Protein AF-A0A179S812-F1 (afdb_monomer_lite)

Organism: NCBI:txid427683

Foldseek 3Di:
DDDDDPPPPPPPDPPPPCDPVLVVLLVVLVVLLVVLLVVLVVCVVVLQFAVVLSVVLNVQLVVLSVCCVVVVDPSVVSSVSSVVSSVVRNPHGYDDPPPPVPPDPPDDPVRVPPDDPDPPDPPPVVPPPVVVVVVVVVVVVVVVPDDDDDDDDDDDDDDDD

Radius of gyration: 40.33 Å; chains: 1; bounding box: 72×57×117 Å

Sequence (161 aa):
MTEPANTNRSSEKRKPDVSADDVQALRAVYAAQTAAARRINDAVKAGSICPIMGPAHRSRASQALELAIRGVIPPAQATLEIAKAEFEAMGRTPLPLVDWGGIQAVVSWDDAVREPPRPPEPPQWLHYKDRDHDFQRAEHERLMDEPNYVEFDEPEGADAA

pLDDT: mean 70.9, std 20.17, range [36.38, 97.44]

Structure (mmCIF, N/CA/C/O backbone):
data_AF-A0A179S812-F1
#
_entry.id   AF-A0A179S812-F1
#
loop_
_atom_site.group_PDB
_atom_site.id
_atom_site.type_symbol
_atom_site.label_atom_id
_atom_site.label_alt_id
_atom_site.label_comp_id
_atom_site.label_asym_id
_atom_site.label_entity_id
_atom_site.label_seq_id
_atom_site.pdbx_PDB_ins_code
_atom_site.Cartn_x
_atom_site.Cartn_y
_atom_site.Cartn_z
_atom_site.occupancy
_atom_site.B_iso_or_equiv
_atom_site.auth_seq_id
_atom_site.auth_comp_id
_atom_site.auth_asym_id
_atom_site.auth_atom_id
_atom_site.pdbx_PDB_model_num
ATOM 1 N N . MET A 1 1 ? -24.997 46.557 38.071 1.00 36.38 1 MET A N 1
ATOM 2 C CA . MET A 1 1 ? -23.912 45.624 38.434 1.00 36.38 1 MET A CA 1
ATOM 3 C C . MET A 1 1 ? -24.302 44.273 37.875 1.00 36.38 1 MET A C 1
ATOM 5 O O . MET A 1 1 ? -25.241 43.678 38.378 1.00 36.38 1 MET A O 1
ATOM 9 N N . THR A 1 2 ? -23.693 43.878 36.764 1.00 46.09 2 THR A N 1
ATOM 10 C CA . THR A 1 2 ? -24.009 42.639 36.044 1.00 46.09 2 THR A CA 1
ATOM 11 C C . THR A 1 2 ? -22.887 41.656 36.349 1.00 46.09 2 THR A C 1
ATOM 13 O O . THR A 1 2 ? -21.727 41.960 36.075 1.00 46.09 2 THR A O 1
ATOM 16 N N . GLU A 1 3 ? -23.216 40.534 36.988 1.00 47.69 3 GLU A N 1
ATOM 17 C CA . GLU A 1 3 ? -22.265 39.454 37.266 1.00 47.69 3 GLU A CA 1
ATOM 18 C C . GLU A 1 3 ? -21.637 38.947 35.956 1.00 47.69 3 GLU A C 1
ATOM 20 O O . GLU A 1 3 ? -22.347 38.805 34.954 1.00 47.69 3 GLU A O 1
ATOM 25 N N . PRO A 1 4 ? -20.322 38.674 35.914 1.00 52.81 4 PRO A N 1
ATOM 26 C CA . PRO A 1 4 ? -19.717 38.086 34.734 1.00 52.81 4 PRO A CA 1
ATOM 27 C C . PRO A 1 4 ? -20.177 36.633 34.594 1.00 52.81 4 PRO A C 1
ATOM 29 O O . PRO A 1 4 ? -20.108 35.841 35.535 1.00 52.81 4 PRO A O 1
ATOM 32 N N . ALA A 1 5 ? -20.629 36.287 33.389 1.00 53.44 5 ALA A N 1
ATOM 33 C CA . ALA A 1 5 ? -20.942 34.924 33.001 1.00 53.44 5 ALA A CA 1
ATOM 34 C C . ALA A 1 5 ? -19.734 34.021 33.283 1.00 53.44 5 ALA A C 1
ATOM 36 O O . ALA A 1 5 ? -18.653 34.189 32.720 1.00 53.44 5 ALA A O 1
ATOM 37 N N . ASN A 1 6 ? -19.948 33.074 34.188 1.00 46.59 6 ASN A N 1
ATOM 38 C CA . ASN A 1 6 ? -19.020 32.036 34.587 1.00 46.59 6 ASN A CA 1
ATOM 39 C C . ASN A 1 6 ? -18.575 31.221 33.356 1.00 46.59 6 ASN A C 1
ATOM 41 O O . ASN A 1 6 ? -19.273 30.314 32.907 1.00 46.59 6 ASN A O 1
ATOM 45 N N . THR A 1 7 ? -17.403 31.538 32.803 1.00 52.31 7 THR A N 1
ATOM 46 C CA . THR A 1 7 ? -16.749 30.784 31.725 1.00 52.31 7 THR A CA 1
ATOM 47 C C . THR A 1 7 ? -15.987 29.574 32.264 1.00 52.31 7 THR A C 1
ATOM 49 O O . THR A 1 7 ? -14.893 29.269 31.794 1.00 52.31 7 THR A O 1
ATOM 52 N N . ASN A 1 8 ? -16.554 28.834 33.218 1.00 47.03 8 ASN A N 1
ATOM 53 C CA . ASN A 1 8 ? -16.104 27.475 33.504 1.00 47.03 8 ASN A CA 1
ATOM 54 C C . ASN A 1 8 ? -16.665 26.532 32.435 1.00 47.03 8 ASN A C 1
ATOM 56 O O . ASN A 1 8 ? -17.500 25.665 32.689 1.00 47.03 8 ASN A O 1
ATOM 60 N N . ARG A 1 9 ? -16.177 26.697 31.198 1.00 48.50 9 ARG A N 1
ATOM 61 C CA . ARG A 1 9 ? -16.171 25.602 30.231 1.00 48.50 9 ARG A CA 1
ATOM 62 C C . ARG A 1 9 ? -15.181 24.589 30.789 1.00 48.50 9 ARG A C 1
ATOM 64 O O . ARG A 1 9 ? -13.977 24.727 30.596 1.00 48.50 9 ARG A O 1
ATOM 71 N N . SER A 1 10 ? -15.725 23.647 31.558 1.00 46.62 10 SER A N 1
ATOM 72 C CA . SER A 1 10 ? -15.068 22.432 32.022 1.00 46.62 10 SER A CA 1
ATOM 73 C C . SER A 1 10 ? -14.142 21.911 30.919 1.00 46.62 10 SER A C 1
ATOM 75 O O . SER A 1 10 ? -14.568 21.395 29.886 1.00 46.62 10 SER A O 1
ATOM 77 N N . SER A 1 11 ? -12.850 22.123 31.138 1.00 48.88 11 SER A N 1
ATOM 78 C CA . SER A 1 11 ? -11.732 21.525 30.423 1.00 48.88 11 SER A CA 1
ATOM 79 C C . SER A 1 11 ? -11.430 20.138 31.003 1.00 48.88 11 SER A C 1
ATOM 81 O O . SER A 1 11 ? -10.279 19.696 31.046 1.00 48.88 11 SER A O 1
ATOM 83 N N . GLU A 1 12 ? -12.464 19.423 31.460 1.00 47.03 12 GLU A N 1
ATOM 84 C CA . GLU A 1 12 ? -12.361 18.017 31.816 1.00 47.03 12 GLU A CA 1
ATOM 85 C C . GLU A 1 12 ? -12.108 17.219 30.544 1.00 47.03 12 GLU A C 1
ATOM 87 O O . GLU A 1 12 ? -13.019 16.838 29.815 1.00 47.03 12 GLU A O 1
ATOM 92 N N . LYS A 1 13 ? -10.819 17.006 30.270 1.00 52.19 13 LYS A N 1
ATOM 93 C CA . LYS A 1 13 ? -10.247 15.702 29.926 1.00 52.19 13 LYS A CA 1
ATOM 94 C C . LYS A 1 13 ? -11.248 14.739 29.269 1.00 52.19 13 LYS A C 1
ATOM 96 O O . LYS A 1 13 ? -11.504 13.657 29.795 1.00 52.19 13 LYS A O 1
ATOM 101 N N . ARG A 1 14 ? -11.750 15.070 28.077 1.00 50.44 14 ARG A N 1
ATOM 102 C CA . ARG A 1 14 ? -12.250 14.040 27.168 1.00 50.44 14 ARG A CA 1
ATOM 103 C C . ARG A 1 14 ? -11.025 13.258 26.722 1.00 50.44 14 ARG A C 1
ATOM 105 O O . ARG A 1 14 ? -10.344 13.643 25.776 1.00 50.44 14 ARG A O 1
ATOM 112 N N . LYS A 1 15 ? -10.703 12.183 27.449 1.00 56.31 15 LYS A N 1
ATOM 113 C CA . LYS A 1 15 ? -9.947 11.089 26.841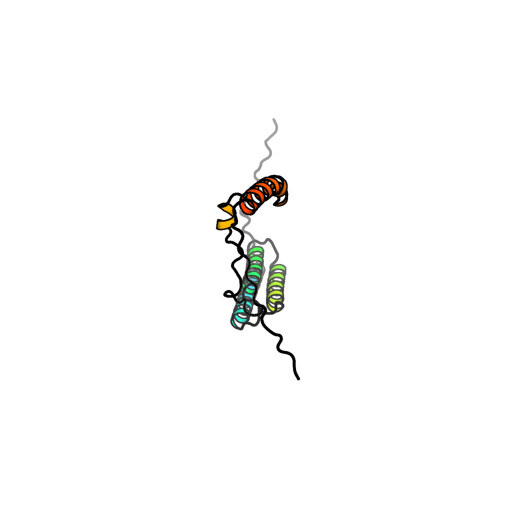 1.00 56.31 15 LYS A CA 1
ATOM 114 C C . LYS A 1 15 ? -10.694 10.744 25.548 1.00 56.31 15 LYS A C 1
ATOM 116 O O . LYS A 1 15 ? -11.922 10.653 25.605 1.00 56.31 15 LYS A O 1
ATOM 121 N N . PRO A 1 16 ? -10.014 10.617 24.399 1.00 58.19 16 PRO A N 1
ATOM 122 C CA . PRO A 1 16 ? -10.662 10.006 23.255 1.00 58.19 16 PRO A CA 1
ATOM 123 C C . PRO A 1 16 ? -11.114 8.622 23.721 1.00 58.19 16 PRO A C 1
ATOM 125 O O . PRO A 1 16 ? -10.292 7.824 24.175 1.00 58.19 16 PRO A O 1
ATOM 128 N N . ASP A 1 17 ? -12.424 8.399 23.719 1.00 63.25 17 ASP A N 1
ATOM 129 C CA . ASP A 1 17 ? -13.021 7.113 24.060 1.00 63.25 17 ASP A CA 1
ATOM 130 C C . ASP A 1 17 ? -12.778 6.207 22.851 1.00 63.25 17 ASP A C 1
ATOM 132 O O . ASP A 1 17 ? -13.604 6.082 21.952 1.00 63.25 17 ASP A O 1
ATOM 136 N N . VAL A 1 18 ? -11.543 5.714 22.736 1.00 67.94 18 VAL A N 1
ATOM 137 C CA . VAL A 1 18 ? -11.152 4.794 21.671 1.00 67.94 18 VAL A CA 1
ATOM 138 C C . VAL A 1 18 ? -11.781 3.455 22.015 1.00 67.94 18 VAL A C 1
ATOM 140 O O . VAL A 1 18 ? -11.377 2.811 22.988 1.00 67.94 18 VAL A O 1
ATOM 143 N N . SER A 1 19 ? -12.782 3.045 21.240 1.00 80.50 19 SER A N 1
ATOM 144 C CA . SER A 1 19 ? -13.445 1.766 21.466 1.00 80.50 19 SER A CA 1
ATOM 145 C C . SER A 1 19 ? -12.502 0.605 21.123 1.00 80.50 19 SER A C 1
ATOM 147 O O . SER A 1 19 ? -11.582 0.732 20.308 1.00 80.50 19 SER A O 1
ATOM 149 N N . ALA A 1 20 ? -12.716 -0.561 21.740 1.00 82.38 20 ALA A N 1
ATOM 150 C CA . ALA A 1 20 ? -11.971 -1.771 21.381 1.00 82.38 20 ALA A CA 1
ATOM 151 C C . ALA A 1 20 ? -12.156 -2.132 19.893 1.00 82.38 20 ALA A C 1
ATOM 153 O O . ALA A 1 20 ? -11.222 -2.634 19.259 1.00 82.38 20 ALA A O 1
ATOM 154 N N . ASP A 1 21 ? -13.325 -1.810 19.338 1.00 85.75 21 ASP A N 1
ATOM 155 C CA . ASP A 1 21 ? -13.674 -2.026 17.937 1.00 85.75 21 ASP A CA 1
ATOM 156 C C . ASP A 1 21 ? -12.841 -1.133 17.008 1.00 85.75 21 ASP A C 1
ATOM 158 O O . ASP A 1 21 ? -12.318 -1.617 16.003 1.00 85.75 21 ASP A O 1
ATOM 162 N N . ASP A 1 22 ? -12.598 0.129 17.381 1.00 83.88 22 ASP A N 1
ATOM 163 C CA . ASP A 1 22 ? -11.738 1.044 16.614 1.00 83.88 22 ASP A CA 1
ATOM 164 C C . ASP A 1 22 ? -10.290 0.544 16.556 1.00 83.88 22 ASP A C 1
ATOM 166 O O . ASP A 1 22 ? -9.636 0.587 15.509 1.00 83.88 22 ASP A O 1
ATOM 170 N N . VAL A 1 23 ? -9.785 0.008 17.672 1.00 86.62 23 VAL A N 1
ATOM 171 C CA . VAL A 1 23 ? -8.438 -0.578 17.727 1.00 86.62 23 VAL A CA 1
ATOM 172 C C . VAL A 1 23 ? -8.347 -1.812 16.832 1.00 86.62 23 VAL A C 1
ATOM 174 O O . VAL A 1 23 ? -7.355 -1.981 16.117 1.00 86.62 23 VAL A O 1
ATOM 177 N N . GLN A 1 24 ? -9.358 -2.685 16.849 1.00 92.38 24 GLN A N 1
ATOM 178 C CA . GLN A 1 24 ? -9.386 -3.857 15.972 1.00 92.38 24 GLN A CA 1
ATOM 179 C C . GLN A 1 24 ? -9.494 -3.463 14.496 1.00 92.38 24 GLN A C 1
ATOM 181 O O . GLN A 1 24 ? -8.766 -4.015 13.667 1.00 92.38 24 GLN A O 1
ATOM 186 N N . ALA A 1 25 ? -10.320 -2.470 14.170 1.00 91.38 25 ALA A N 1
ATOM 187 C CA . ALA A 1 25 ? -10.461 -1.958 12.815 1.00 91.38 25 ALA A CA 1
ATOM 188 C C . ALA A 1 25 ? -9.132 -1.394 12.287 1.00 91.38 25 ALA A C 1
ATOM 190 O O . ALA A 1 25 ? -8.692 -1.762 11.199 1.00 91.38 25 ALA A O 1
ATOM 191 N N . LEU A 1 26 ? -8.427 -0.575 13.073 1.00 92.62 26 LEU A N 1
ATOM 192 C CA . LEU A 1 26 ? -7.119 -0.037 12.679 1.00 92.62 26 LEU A CA 1
ATOM 193 C C . LEU A 1 26 ? -6.050 -1.128 12.525 1.00 92.62 26 LEU A C 1
ATOM 195 O O . LEU A 1 26 ? -5.235 -1.062 11.602 1.00 92.62 26 LEU A O 1
ATOM 199 N N . ARG A 1 27 ? -6.069 -2.170 13.367 1.00 95.12 27 ARG A N 1
ATOM 200 C CA . ARG A 1 27 ? -5.194 -3.345 13.192 1.00 95.12 27 ARG A CA 1
ATOM 201 C C . ARG A 1 27 ? -5.470 -4.061 11.873 1.00 95.12 27 ARG A C 1
ATOM 203 O O . ARG A 1 27 ? -4.522 -4.449 11.191 1.00 95.12 27 ARG A O 1
ATOM 210 N N . ALA A 1 28 ? -6.738 -4.205 11.494 1.00 94.25 28 ALA A N 1
ATOM 211 C CA . ALA A 1 28 ? -7.115 -4.799 10.216 1.00 94.25 28 ALA A CA 1
ATOM 212 C C . ALA A 1 28 ? -6.632 -3.950 9.026 1.00 94.25 28 ALA A C 1
ATOM 214 O O . ALA A 1 28 ? -6.078 -4.497 8.073 1.00 94.25 28 ALA A O 1
ATOM 215 N N . VAL A 1 29 ? -6.751 -2.618 9.100 1.00 96.25 29 VAL A N 1
ATOM 216 C CA . VAL A 1 29 ? -6.217 -1.701 8.073 1.00 96.25 29 VAL A CA 1
ATOM 217 C C . VAL A 1 29 ? -4.697 -1.833 7.952 1.00 96.25 29 VAL A C 1
ATOM 219 O O . VAL A 1 29 ? -4.172 -1.931 6.844 1.00 96.25 29 VAL A O 1
ATOM 222 N N . TYR A 1 30 ? -3.980 -1.897 9.077 1.00 96.88 30 TYR A N 1
ATOM 223 C CA . TYR A 1 30 ? -2.530 -2.104 9.083 1.00 96.88 30 TYR A CA 1
ATOM 224 C C . TYR A 1 30 ? -2.132 -3.449 8.455 1.00 96.88 30 TYR A C 1
ATOM 226 O O . TYR A 1 30 ? -1.217 -3.520 7.630 1.00 96.88 30 TYR A O 1
ATOM 234 N N . ALA A 1 31 ? -2.845 -4.527 8.790 1.00 96.75 31 ALA A N 1
ATOM 235 C CA . ALA A 1 31 ? -2.627 -5.839 8.188 1.00 96.75 31 ALA A CA 1
ATOM 236 C C . ALA A 1 31 ? -2.889 -5.823 6.669 1.00 96.75 31 ALA A C 1
ATOM 238 O O . ALA A 1 31 ? -2.111 -6.387 5.899 1.00 96.75 31 ALA A O 1
ATOM 239 N N . ALA A 1 32 ? -3.934 -5.121 6.219 1.00 95.00 32 ALA A N 1
ATOM 240 C CA . ALA A 1 32 ? -4.233 -4.963 4.798 1.00 95.00 32 ALA A CA 1
ATOM 241 C C . ALA A 1 32 ? -3.125 -4.193 4.060 1.00 95.00 32 ALA A C 1
ATOM 243 O O . ALA A 1 32 ? -2.665 -4.639 3.009 1.00 95.00 32 ALA A O 1
ATOM 244 N N . GLN A 1 33 ? -2.647 -3.079 4.626 1.00 97.44 33 GLN A N 1
ATOM 245 C CA . GLN A 1 33 ? -1.567 -2.277 4.042 1.00 97.44 33 GLN A CA 1
ATOM 246 C C . GLN A 1 33 ? -0.267 -3.080 3.927 1.00 97.44 33 GLN A C 1
ATOM 248 O O . GLN A 1 33 ? 0.380 -3.060 2.879 1.00 97.44 33 GLN A O 1
ATOM 253 N N . THR A 1 34 ? 0.103 -3.816 4.977 1.00 97.25 34 THR A N 1
ATOM 254 C CA . THR A 1 34 ? 1.343 -4.605 4.988 1.00 97.25 34 THR A CA 1
ATOM 255 C C . THR A 1 34 ? 1.284 -5.766 3.998 1.00 97.25 34 THR A C 1
ATOM 257 O O . THR A 1 34 ? 2.269 -6.021 3.300 1.00 97.25 34 THR A O 1
ATOM 260 N N . ALA A 1 35 ? 0.134 -6.436 3.880 1.00 96.12 35 ALA A N 1
ATOM 261 C CA . ALA A 1 35 ? -0.087 -7.484 2.888 1.00 96.12 35 ALA A CA 1
ATOM 262 C C . ALA A 1 35 ? -0.025 -6.939 1.450 1.00 96.12 35 ALA A C 1
ATOM 264 O O . ALA A 1 35 ? 0.724 -7.477 0.634 1.00 96.12 35 ALA A O 1
ATOM 265 N N . ALA A 1 36 ? -0.739 -5.847 1.158 1.00 95.00 36 ALA A N 1
ATOM 266 C CA . ALA A 1 36 ? -0.722 -5.203 -0.156 1.00 95.00 36 ALA A CA 1
ATOM 267 C C . ALA A 1 36 ? 0.692 -4.741 -0.544 1.00 95.00 36 ALA A C 1
ATOM 269 O O . ALA A 1 36 ? 1.169 -5.027 -1.640 1.00 95.00 36 ALA A O 1
ATOM 270 N N . ALA A 1 37 ? 1.417 -4.098 0.377 1.00 95.00 37 ALA A N 1
ATOM 271 C CA . ALA A 1 37 ? 2.782 -3.643 0.130 1.00 95.00 37 ALA A CA 1
ATOM 272 C C . ALA A 1 37 ? 3.742 -4.799 -0.198 1.00 95.00 37 ALA A C 1
ATOM 274 O O . ALA A 1 37 ? 4.607 -4.647 -1.063 1.00 95.00 37 ALA A O 1
ATOM 275 N N . ARG A 1 38 ? 3.599 -5.955 0.469 1.00 96.44 38 ARG A N 1
ATOM 276 C CA . ARG A 1 38 ? 4.382 -7.161 0.154 1.00 96.44 38 ARG A CA 1
ATOM 277 C C . ARG A 1 38 ? 4.056 -7.683 -1.239 1.00 96.44 38 ARG A C 1
ATOM 279 O O . ARG A 1 38 ? 4.971 -7.810 -2.042 1.00 96.44 38 ARG A O 1
ATOM 286 N N . ARG A 1 39 ? 2.772 -7.879 -1.550 1.00 94.81 39 ARG A N 1
ATOM 287 C CA . 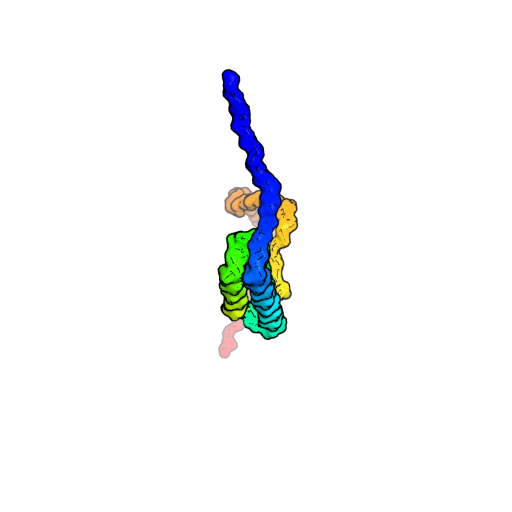ARG A 1 39 ? 2.336 -8.389 -2.859 1.00 94.81 39 ARG A CA 1
ATOM 288 C C . ARG A 1 39 ? 2.797 -7.496 -4.010 1.00 94.81 39 ARG A C 1
ATOM 290 O O . ARG A 1 39 ? 3.313 -8.010 -4.995 1.00 94.81 39 ARG A O 1
ATOM 297 N N . ILE A 1 40 ? 2.711 -6.172 -3.860 1.00 92.94 40 ILE A N 1
ATOM 298 C CA . ILE A 1 40 ? 3.241 -5.213 -4.843 1.00 92.94 40 ILE A CA 1
ATOM 299 C C . ILE A 1 40 ? 4.757 -5.385 -5.019 1.00 92.94 40 ILE A C 1
ATOM 301 O O . ILE A 1 40 ? 5.234 -5.490 -6.145 1.00 92.94 40 ILE A O 1
ATOM 305 N N . ASN A 1 41 ? 5.529 -5.433 -3.929 1.00 93.38 41 ASN A N 1
ATOM 306 C CA . ASN A 1 41 ? 6.984 -5.597 -4.023 1.00 93.38 41 ASN A CA 1
ATOM 307 C C . ASN A 1 41 ? 7.371 -6.938 -4.668 1.00 93.38 41 ASN A C 1
ATOM 309 O O . ASN A 1 41 ? 8.317 -6.985 -5.453 1.00 93.38 41 ASN A O 1
ATOM 313 N N . ASP A 1 42 ? 6.658 -8.014 -4.342 1.00 93.62 42 ASP A N 1
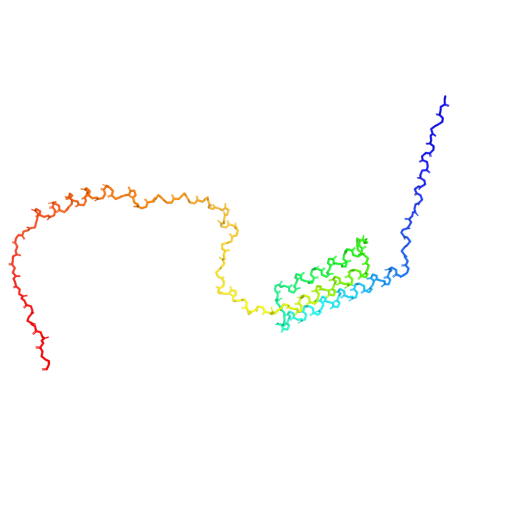ATOM 314 C CA . ASP A 1 42 ? 6.911 -9.341 -4.899 1.00 93.62 42 ASP A CA 1
ATOM 315 C C . ASP A 1 42 ? 6.577 -9.378 -6.397 1.00 93.62 42 ASP A C 1
ATOM 317 O O . ASP A 1 42 ? 7.365 -9.899 -7.184 1.00 93.62 42 ASP A O 1
ATOM 321 N N . ALA A 1 43 ? 5.491 -8.722 -6.818 1.00 90.38 43 ALA A N 1
ATOM 322 C CA . ALA A 1 43 ? 5.142 -8.566 -8.228 1.00 90.38 43 ALA A CA 1
ATOM 323 C C . ALA A 1 43 ? 6.171 -7.722 -9.007 1.00 90.38 43 ALA A C 1
ATOM 325 O O . ALA A 1 43 ? 6.497 -8.060 -10.146 1.00 90.38 43 ALA A O 1
ATOM 326 N N . VAL A 1 44 ? 6.727 -6.661 -8.401 1.00 89.62 44 VAL A N 1
ATOM 327 C CA . VAL A 1 44 ? 7.834 -5.887 -9.000 1.00 89.62 44 VAL A CA 1
ATOM 328 C C . VAL A 1 44 ? 9.070 -6.770 -9.173 1.00 89.62 44 VAL A C 1
ATOM 330 O O . VAL A 1 44 ? 9.660 -6.791 -10.249 1.00 89.62 44 VAL A O 1
ATOM 333 N N . LYS A 1 45 ? 9.458 -7.525 -8.137 1.00 88.50 45 LYS A N 1
ATOM 334 C CA . LYS A 1 45 ? 10.627 -8.422 -8.186 1.00 88.50 45 LYS A CA 1
ATOM 335 C C . LYS A 1 45 ? 10.467 -9.538 -9.214 1.00 88.50 45 LYS A C 1
ATOM 337 O O . LYS A 1 45 ? 11.440 -9.906 -9.860 1.00 88.50 45 LYS A O 1
ATOM 342 N N . ALA A 1 46 ? 9.251 -10.054 -9.369 1.00 88.25 46 ALA A N 1
ATOM 343 C CA . ALA A 1 46 ? 8.912 -11.047 -10.381 1.00 88.25 46 ALA A CA 1
ATOM 344 C C . ALA A 1 46 ? 8.849 -10.463 -11.806 1.00 88.25 46 ALA A C 1
ATOM 346 O O . ALA A 1 46 ? 8.576 -11.201 -12.749 1.00 88.25 46 ALA A O 1
ATOM 347 N N . GLY A 1 47 ? 9.032 -9.147 -11.976 1.00 84.12 47 GLY A N 1
ATOM 348 C CA . GLY A 1 47 ? 8.890 -8.472 -13.267 1.00 84.12 47 GLY A CA 1
ATOM 349 C C . GLY A 1 47 ? 7.459 -8.492 -13.811 1.00 84.12 47 GLY A C 1
ATOM 350 O O . GLY A 1 47 ? 7.253 -8.257 -14.995 1.00 84.12 47 GLY A O 1
ATOM 351 N N . SER A 1 48 ? 6.468 -8.792 -12.966 1.00 85.44 48 SER A N 1
ATOM 352 C CA . SER A 1 48 ? 5.059 -8.918 -13.359 1.00 85.44 48 SER A CA 1
ATOM 353 C C . SER A 1 48 ? 4.337 -7.574 -13.431 1.00 85.44 48 SER A C 1
ATOM 355 O O . SER A 1 48 ? 3.286 -7.490 -14.057 1.00 85.44 48 SER A O 1
ATOM 357 N N . ILE A 1 49 ? 4.888 -6.529 -12.803 1.00 87.00 49 ILE A N 1
ATOM 358 C CA . ILE A 1 49 ? 4.369 -5.156 -12.851 1.00 87.00 49 ILE A CA 1
ATOM 359 C C . ILE A 1 49 ? 5.507 -4.148 -13.020 1.00 87.00 49 ILE A C 1
ATOM 361 O O . ILE A 1 49 ? 6.675 -4.449 -12.774 1.00 87.00 49 ILE A O 1
ATOM 365 N N . CYS A 1 50 ? 5.164 -2.925 -13.424 1.00 82.88 50 CYS A N 1
ATOM 366 C CA . CYS A 1 50 ? 6.137 -1.863 -13.673 1.00 82.88 50 CYS A CA 1
ATOM 367 C C . CYS A 1 50 ? 6.958 -1.489 -12.411 1.00 82.88 50 CYS A C 1
ATOM 369 O O . CYS A 1 50 ? 6.369 -1.098 -11.394 1.00 82.88 50 CYS A O 1
ATOM 371 N N . PRO A 1 51 ? 8.308 -1.508 -12.476 1.00 83.69 51 PRO A N 1
ATOM 372 C CA . PRO A 1 51 ? 9.172 -1.217 -11.327 1.00 83.69 51 PRO A CA 1
ATOM 373 C C . PRO A 1 51 ? 9.124 0.248 -10.874 1.00 83.69 51 PRO A C 1
ATOM 375 O O . PRO A 1 51 ? 9.421 0.535 -9.719 1.00 83.69 51 PRO A O 1
ATOM 378 N N . ILE A 1 52 ? 8.719 1.169 -11.754 1.00 83.75 52 ILE A N 1
ATOM 379 C CA . ILE A 1 52 ? 8.558 2.595 -11.430 1.00 83.75 52 ILE A CA 1
ATOM 380 C C . ILE A 1 52 ? 7.214 2.842 -10.731 1.00 83.75 52 ILE A C 1
ATOM 382 O O . ILE A 1 52 ? 7.140 3.580 -9.750 1.00 83.75 52 ILE A O 1
ATOM 386 N N . MET A 1 53 ? 6.142 2.197 -11.202 1.00 83.31 53 MET A N 1
ATOM 387 C CA . MET A 1 53 ? 4.785 2.439 -10.696 1.00 83.31 53 MET A CA 1
ATOM 388 C C . MET A 1 53 ? 4.473 1.671 -9.407 1.00 83.31 53 MET A C 1
ATOM 390 O O . MET A 1 53 ? 3.735 2.180 -8.564 1.00 83.31 53 MET A O 1
ATOM 394 N N . GLY A 1 54 ? 5.044 0.477 -9.210 1.00 87.81 54 GLY A N 1
ATOM 395 C CA . GLY A 1 54 ? 4.847 -0.314 -7.987 1.00 87.81 54 GLY A CA 1
ATOM 396 C C . GLY A 1 54 ? 5.112 0.483 -6.695 1.00 87.81 54 GLY A C 1
ATOM 397 O O . GLY A 1 54 ? 4.226 0.560 -5.837 1.00 87.81 54 GLY A O 1
ATOM 398 N N . PRO A 1 55 ? 6.272 1.156 -6.557 1.00 89.81 55 PRO A N 1
ATOM 399 C CA . PRO A 1 55 ? 6.562 2.025 -5.415 1.00 89.81 55 PRO A CA 1
ATOM 400 C C . PRO A 1 55 ? 5.535 3.147 -5.195 1.00 89.81 55 PRO A C 1
ATOM 402 O O . PRO A 1 55 ? 5.173 3.420 -4.048 1.00 89.81 55 PRO A O 1
ATOM 405 N N . ALA A 1 56 ? 5.024 3.766 -6.264 1.00 90.62 56 ALA A N 1
ATOM 406 C CA . ALA A 1 56 ? 4.027 4.834 -6.166 1.00 90.62 56 ALA A CA 1
ATOM 407 C C . ALA A 1 56 ? 2.696 4.319 -5.590 1.00 90.62 56 ALA A C 1
ATOM 409 O O . ALA A 1 56 ? 2.153 4.906 -4.651 1.00 90.62 56 ALA A O 1
ATOM 410 N N . HIS A 1 57 ? 2.204 3.175 -6.075 1.00 93.12 57 HIS A N 1
ATOM 411 C CA . HIS A 1 57 ? 0.974 2.566 -5.558 1.00 93.12 57 HIS A CA 1
ATOM 412 C C . HIS A 1 57 ? 1.129 2.051 -4.120 1.00 93.12 57 HIS A C 1
ATOM 414 O O . HIS A 1 57 ? 0.212 2.189 -3.308 1.00 93.12 57 HIS A O 1
ATOM 420 N N . ARG A 1 58 ? 2.312 1.545 -3.751 1.00 94.00 58 ARG A N 1
ATOM 421 C CA . ARG A 1 58 ? 2.629 1.230 -2.351 1.00 94.00 58 ARG A CA 1
ATOM 422 C C . ARG A 1 58 ? 2.577 2.479 -1.465 1.00 94.00 58 ARG A C 1
ATOM 424 O O . ARG A 1 58 ? 2.053 2.405 -0.355 1.00 94.00 58 ARG A O 1
ATOM 431 N N . SER A 1 59 ? 3.102 3.611 -1.934 1.00 94.69 59 SER A N 1
ATOM 432 C CA . SER A 1 59 ? 3.034 4.878 -1.195 1.00 94.69 59 SER A CA 1
ATOM 433 C C . SER A 1 59 ? 1.584 5.326 -0.985 1.00 94.69 59 SER A C 1
ATOM 435 O O . SER A 1 59 ? 1.200 5.659 0.135 1.00 94.69 59 SER A O 1
ATOM 437 N N . ARG A 1 60 ? 0.730 5.194 -2.011 1.00 93.94 60 ARG A N 1
ATOM 438 C CA . ARG A 1 60 ? -0.717 5.451 -1.900 1.00 93.94 60 ARG A CA 1
ATOM 439 C C . ARG A 1 60 ? -1.394 4.569 -0.839 1.00 93.94 60 ARG A C 1
ATOM 441 O O . ARG A 1 60 ? -2.177 5.077 -0.039 1.00 93.94 60 ARG A O 1
ATOM 448 N N . ALA A 1 61 ? -1.065 3.276 -0.778 1.00 94.88 61 ALA A N 1
ATOM 449 C CA . ALA A 1 61 ? -1.579 2.380 0.264 1.00 94.88 61 ALA A CA 1
ATOM 450 C C . ALA A 1 61 ? -1.118 2.796 1.677 1.00 94.88 61 ALA A C 1
ATOM 452 O O . ALA A 1 61 ? -1.906 2.759 2.623 1.00 94.88 61 ALA A O 1
ATOM 453 N N . SER A 1 62 ? 0.135 3.239 1.831 1.00 96.75 62 SER A N 1
ATOM 454 C CA . SER A 1 62 ? 0.637 3.790 3.100 1.00 96.75 62 SER A CA 1
ATOM 455 C C . SER A 1 62 ? -0.079 5.084 3.494 1.00 96.75 62 SER A C 1
ATOM 457 O O . SER A 1 62 ? -0.444 5.248 4.655 1.00 96.75 62 SER A O 1
ATOM 459 N N . GLN A 1 63 ? -0.348 5.974 2.537 1.00 97.00 63 GLN A N 1
ATOM 460 C CA . GLN A 1 63 ? -1.069 7.219 2.793 1.00 97.00 63 GLN A CA 1
ATOM 461 C C . GLN A 1 63 ? -2.499 6.956 3.288 1.00 97.00 63 GLN A C 1
ATOM 463 O O . GLN A 1 63 ? -2.958 7.621 4.213 1.00 97.00 63 GLN A O 1
ATOM 468 N N . ALA A 1 64 ? -3.194 5.956 2.736 1.00 95.62 64 ALA A N 1
ATOM 469 C CA . ALA A 1 64 ? -4.522 5.563 3.211 1.00 95.62 64 ALA A CA 1
ATOM 470 C C . ALA A 1 64 ? -4.505 5.088 4.678 1.00 95.62 64 ALA A C 1
ATOM 472 O O . ALA A 1 64 ? -5.372 5.476 5.463 1.00 95.62 64 ALA A O 1
ATOM 473 N N . LEU A 1 65 ? -3.491 4.309 5.073 1.00 96.62 65 LEU A N 1
ATOM 474 C CA . LEU A 1 65 ? -3.277 3.922 6.471 1.00 96.62 65 LEU A CA 1
ATOM 475 C C . LEU A 1 65 ? -3.029 5.150 7.363 1.00 96.62 65 LEU A C 1
ATOM 477 O O . LEU A 1 65 ? -3.638 5.263 8.425 1.00 96.62 65 LEU A O 1
ATOM 481 N N . GLU A 1 66 ? -2.171 6.082 6.941 1.00 96.69 66 GLU A N 1
ATOM 482 C CA . GLU A 1 66 ? -1.903 7.307 7.705 1.00 96.69 66 GLU A CA 1
ATOM 483 C C . GLU A 1 66 ? -3.163 8.153 7.907 1.00 96.69 66 GLU A C 1
ATOM 485 O O . GLU A 1 66 ? -3.404 8.652 9.007 1.00 96.69 66 GLU A O 1
ATOM 490 N N . LEU A 1 67 ? -3.987 8.295 6.867 1.00 95.81 67 LEU A N 1
ATOM 491 C CA . LEU A 1 67 ? -5.248 9.029 6.945 1.00 95.81 67 LEU A CA 1
ATOM 492 C C . LEU A 1 67 ? -6.241 8.358 7.905 1.00 95.81 67 LEU A C 1
ATOM 494 O O . LEU A 1 67 ? -6.924 9.069 8.643 1.00 95.81 67 LEU A O 1
ATOM 498 N N . ALA A 1 68 ? -6.289 7.021 7.954 1.00 94.19 68 ALA A N 1
ATOM 499 C CA . ALA A 1 68 ? -7.097 6.296 8.937 1.00 94.19 68 ALA A CA 1
ATOM 500 C C . ALA A 1 68 ? -6.585 6.470 10.370 1.00 94.19 68 ALA A C 1
ATOM 502 O O . ALA A 1 68 ? -7.374 6.746 11.268 1.00 94.19 68 ALA A O 1
ATOM 503 N N . ILE A 1 69 ? -5.269 6.367 10.591 1.00 92.94 69 ILE A N 1
ATOM 504 C CA . ILE A 1 69 ? -4.661 6.576 11.916 1.00 92.94 69 ILE A CA 1
ATOM 505 C C . ILE A 1 69 ? -4.941 7.995 12.428 1.00 92.94 69 ILE A C 1
ATOM 507 O O . ILE A 1 69 ? -5.205 8.187 13.612 1.00 92.94 69 ILE A O 1
ATOM 511 N N . ARG A 1 70 ? -4.912 8.994 11.538 1.00 92.06 70 ARG A N 1
ATOM 512 C CA . ARG A 1 70 ? -5.233 10.393 11.867 1.00 92.06 70 ARG A CA 1
ATOM 513 C C . ARG A 1 70 ? -6.735 10.650 12.048 1.00 92.06 70 ARG A C 1
ATOM 515 O O . ARG A 1 70 ? -7.103 11.773 12.379 1.00 92.06 70 ARG A O 1
ATOM 522 N N . GLY A 1 71 ? -7.596 9.660 11.802 1.00 89.75 71 GLY A N 1
ATOM 523 C CA . GLY A 1 71 ? -9.052 9.811 11.853 1.00 89.75 71 GLY A CA 1
ATOM 524 C C . GLY A 1 71 ? -9.628 10.696 10.742 1.00 89.75 71 GLY A C 1
ATOM 525 O O . GLY A 1 71 ? -10.756 11.160 10.860 1.00 89.75 71 GLY A O 1
ATOM 526 N N . VAL A 1 72 ? -8.863 10.951 9.672 1.00 95.56 72 VAL A N 1
ATOM 527 C CA . VAL A 1 72 ? -9.307 11.762 8.524 1.00 95.56 72 VAL A CA 1
ATOM 528 C C . VAL A 1 72 ? -10.284 10.976 7.652 1.00 95.56 72 VAL A C 1
ATOM 530 O O . VAL A 1 72 ? -11.226 11.548 7.111 1.00 95.56 72 VAL A O 1
ATOM 533 N N . ILE A 1 73 ? -10.067 9.664 7.524 1.00 94.25 73 ILE A N 1
ATOM 534 C CA . ILE A 1 73 ? -10.977 8.743 6.835 1.00 94.25 73 ILE A CA 1
ATOM 535 C C . ILE A 1 73 ? -11.316 7.554 7.744 1.00 94.25 73 ILE A C 1
ATOM 537 O O . ILE A 1 73 ? -10.474 7.144 8.546 1.00 94.25 73 ILE A O 1
ATOM 541 N N . PRO A 1 74 ? -12.519 6.964 7.626 1.00 93.69 74 PRO A N 1
ATOM 542 C CA . PRO A 1 74 ? -12.883 5.783 8.397 1.00 93.69 74 PRO A CA 1
ATOM 543 C C . PRO A 1 74 ? -12.058 4.550 7.973 1.00 93.69 74 PRO A C 1
ATOM 545 O O . PRO A 1 74 ? -11.709 4.424 6.793 1.00 93.69 74 PRO A O 1
ATOM 548 N N . PRO A 1 75 ? -11.806 3.587 8.885 1.00 93.38 75 PRO A N 1
ATOM 549 C CA . PRO A 1 75 ? -11.030 2.377 8.593 1.00 93.38 75 PRO A CA 1
ATOM 550 C C . PRO A 1 75 ? -11.518 1.609 7.357 1.00 93.38 75 PRO A C 1
ATOM 552 O O . PRO A 1 75 ? -10.712 1.215 6.519 1.00 93.38 75 PRO A O 1
ATOM 555 N N . ALA A 1 76 ? -12.837 1.475 7.187 1.00 92.00 76 ALA A N 1
ATOM 556 C CA . ALA A 1 76 ? -13.427 0.809 6.025 1.00 92.00 76 ALA A CA 1
ATOM 557 C C . ALA A 1 76 ? -13.054 1.493 4.696 1.00 92.00 76 ALA A C 1
ATOM 559 O O . ALA A 1 76 ? -12.740 0.821 3.713 1.00 92.00 76 ALA A O 1
ATOM 560 N N . GLN A 1 77 ? -13.032 2.830 4.667 1.00 95.56 77 GLN A N 1
ATOM 561 C CA . GLN A 1 77 ? -12.618 3.584 3.483 1.00 95.56 77 GLN A CA 1
ATOM 562 C C . GLN A 1 77 ? -11.118 3.428 3.219 1.00 95.56 77 GLN A C 1
ATOM 564 O O . GLN A 1 77 ? -10.718 3.279 2.067 1.00 95.56 77 GLN A O 1
ATOM 569 N N . ALA A 1 78 ? -10.288 3.400 4.263 1.00 95.50 78 ALA A N 1
ATOM 570 C CA . ALA A 1 78 ? -8.859 3.153 4.102 1.00 95.50 78 ALA A CA 1
ATOM 571 C C . ALA A 1 78 ? -8.569 1.761 3.532 1.00 95.50 78 ALA A C 1
ATOM 573 O O . ALA A 1 78 ? -7.754 1.640 2.621 1.00 95.50 78 ALA A O 1
ATOM 574 N N . THR A 1 79 ? -9.272 0.721 3.993 1.00 95.75 79 THR A N 1
ATOM 575 C CA . THR A 1 79 ? -9.155 -0.629 3.422 1.00 95.75 79 THR A CA 1
ATOM 576 C C . THR A 1 79 ? -9.509 -0.647 1.934 1.00 95.75 79 THR A C 1
ATOM 578 O O . THR A 1 79 ? -8.801 -1.279 1.151 1.00 95.75 79 THR A O 1
ATOM 581 N N . LEU A 1 80 ? -10.557 0.076 1.523 1.00 96.19 80 LEU A N 1
ATOM 582 C CA . LEU A 1 80 ? -10.926 0.201 0.111 1.00 96.19 80 LEU A CA 1
ATOM 583 C C . LEU A 1 80 ? -9.842 0.911 -0.707 1.00 96.19 80 LEU A C 1
ATOM 585 O O . LEU A 1 80 ? -9.504 0.444 -1.790 1.00 96.19 80 LEU A O 1
ATOM 589 N N . GLU A 1 81 ? -9.275 2.010 -0.208 1.00 95.94 81 GLU A N 1
ATOM 590 C CA . GLU A 1 81 ? -8.196 2.719 -0.909 1.00 95.94 81 GLU A CA 1
ATOM 591 C C . GLU A 1 81 ? -6.915 1.881 -1.016 1.00 95.94 81 GLU A C 1
ATOM 593 O O . GLU A 1 81 ? -6.268 1.890 -2.062 1.00 95.94 81 GLU A O 1
ATOM 598 N N . ILE A 1 82 ? -6.585 1.092 0.012 1.00 96.56 82 ILE A N 1
ATOM 599 C CA . ILE A 1 82 ? -5.476 0.126 -0.032 1.00 96.56 82 ILE A CA 1
ATOM 600 C C . ILE A 1 82 ? -5.729 -0.931 -1.114 1.00 96.56 82 ILE A C 1
ATOM 602 O O . ILE A 1 82 ? -4.853 -1.183 -1.941 1.00 96.56 82 ILE A O 1
ATOM 606 N N . ALA A 1 83 ? -6.928 -1.521 -1.143 1.00 95.44 83 ALA A N 1
ATOM 607 C CA . ALA A 1 83 ? -7.286 -2.544 -2.123 1.00 95.44 83 ALA A CA 1
ATOM 608 C C . ALA A 1 83 ? -7.288 -1.997 -3.560 1.00 95.44 83 ALA A C 1
ATOM 610 O O . ALA A 1 83 ? -6.792 -2.654 -4.473 1.00 95.44 83 ALA A O 1
ATOM 611 N N . LYS A 1 84 ? -7.789 -0.771 -3.768 1.00 95.50 84 LYS A N 1
ATOM 612 C CA . LYS A 1 84 ? -7.724 -0.085 -5.067 1.00 95.50 84 LYS A CA 1
ATOM 613 C C . LYS A 1 84 ? -6.285 0.165 -5.501 1.00 95.50 84 LYS A C 1
ATOM 615 O O . LYS A 1 84 ? -5.951 -0.111 -6.646 1.00 95.50 84 LYS A O 1
ATOM 620 N N . ALA A 1 85 ? -5.435 0.662 -4.601 1.00 93.31 85 ALA A N 1
ATOM 621 C CA . ALA A 1 85 ? -4.034 0.923 -4.914 1.00 93.31 85 ALA A CA 1
ATOM 622 C C . ALA A 1 85 ? -3.303 -0.360 -5.335 1.00 93.31 85 ALA A C 1
ATOM 624 O O . ALA A 1 85 ? -2.539 -0.343 -6.296 1.00 93.31 85 ALA A O 1
ATOM 625 N N . GLU A 1 86 ? -3.573 -1.474 -4.655 1.00 93.88 86 GLU A N 1
ATOM 626 C CA . GLU A 1 86 ? -3.056 -2.783 -5.044 1.00 93.88 86 GLU A CA 1
ATOM 627 C C . GLU A 1 86 ? -3.574 -3.228 -6.414 1.00 93.88 86 GLU A C 1
ATOM 629 O O . GLU A 1 86 ? -2.780 -3.594 -7.277 1.00 93.88 86 GLU A O 1
ATOM 634 N N . PHE A 1 87 ? -4.886 -3.169 -6.640 1.00 93.38 87 PHE A N 1
ATOM 635 C CA . PHE A 1 87 ? -5.481 -3.563 -7.915 1.00 93.38 87 PHE A CA 1
ATOM 636 C C . PHE A 1 87 ? -4.918 -2.748 -9.085 1.00 93.38 87 PHE A C 1
ATOM 638 O O . PHE A 1 87 ? -4.536 -3.305 -10.112 1.00 93.38 87 PHE A O 1
ATOM 645 N N . GLU A 1 88 ? -4.806 -1.431 -8.915 1.00 90.94 88 GLU A N 1
ATOM 646 C CA . GLU A 1 88 ? -4.205 -0.549 -9.911 1.00 90.94 88 GLU A CA 1
ATOM 647 C C . GLU A 1 88 ? -2.731 -0.884 -10.158 1.00 90.94 88 GLU A C 1
ATOM 649 O O . GLU A 1 88 ? -2.308 -0.874 -11.311 1.00 90.94 88 GLU A O 1
ATOM 654 N N . ALA A 1 89 ? -1.961 -1.225 -9.117 1.00 89.38 89 ALA A N 1
ATOM 655 C CA . ALA A 1 89 ? -0.574 -1.653 -9.279 1.00 89.38 89 ALA A CA 1
ATOM 656 C C . ALA A 1 89 ? -0.473 -2.921 -10.138 1.00 89.38 89 ALA A C 1
ATOM 658 O O . ALA A 1 89 ? 0.362 -2.986 -11.039 1.00 89.38 89 ALA A O 1
ATOM 659 N N . MET A 1 90 ? -1.350 -3.897 -9.887 1.00 86.94 90 MET A N 1
ATOM 660 C CA . MET A 1 90 ? -1.400 -5.168 -10.619 1.00 86.94 90 MET A CA 1
ATOM 661 C C . MET A 1 90 ? -1.921 -5.020 -12.052 1.00 86.94 90 MET A C 1
ATOM 663 O O . MET A 1 90 ? -1.558 -5.803 -12.923 1.00 86.94 90 MET A O 1
ATOM 667 N N . GLY A 1 91 ? -2.741 -4.001 -12.321 1.00 83.69 91 GLY A N 1
ATOM 668 C CA . GLY A 1 91 ? -3.245 -3.699 -13.662 1.00 83.69 91 GLY A CA 1
ATOM 669 C C . GLY A 1 91 ? -2.227 -3.024 -14.588 1.00 83.69 91 GLY A C 1
ATOM 670 O O . GLY A 1 91 ? -2.502 -2.862 -15.777 1.00 83.69 91 GLY A O 1
ATOM 671 N N . ARG A 1 92 ? -1.061 -2.600 -14.081 1.00 78.06 92 ARG A N 1
ATOM 672 C CA . ARG A 1 92 ? -0.024 -1.945 -14.892 1.00 78.06 92 ARG A CA 1
ATOM 673 C C . ARG A 1 92 ? 0.959 -2.974 -15.430 1.00 78.06 92 ARG A C 1
ATOM 675 O O . ARG A 1 9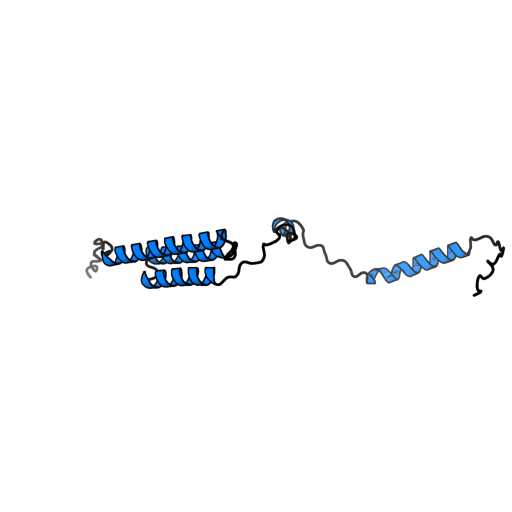2 ? 1.851 -3.428 -14.714 1.00 78.06 92 ARG A O 1
ATOM 682 N N . THR A 1 93 ? 0.818 -3.273 -16.721 1.00 66.44 93 THR A N 1
ATOM 683 C CA . THR A 1 93 ? 1.762 -4.095 -17.485 1.00 66.44 93 THR A CA 1
ATOM 684 C C . THR A 1 93 ? 3.195 -3.597 -17.259 1.00 66.44 93 THR A C 1
ATOM 686 O O . THR A 1 93 ? 3.420 -2.379 -17.249 1.00 66.44 93 THR A O 1
ATOM 689 N N . PRO A 1 94 ? 4.172 -4.495 -17.051 1.00 63.97 94 PRO A N 1
ATOM 690 C CA . PRO A 1 94 ? 5.570 -4.104 -16.982 1.00 63.97 94 PRO A CA 1
ATOM 691 C C . PRO A 1 94 ? 5.934 -3.406 -18.293 1.00 63.97 94 PRO A C 1
ATOM 693 O O . PRO A 1 94 ? 5.683 -3.934 -19.377 1.00 63.97 94 PRO A O 1
ATOM 696 N N . LEU A 1 95 ? 6.482 -2.192 -18.200 1.00 57.81 95 LEU A N 1
ATOM 697 C CA . LEU A 1 95 ? 7.101 -1.569 -19.365 1.00 57.81 95 LEU A CA 1
ATOM 698 C C . LEU A 1 95 ? 8.220 -2.508 -19.840 1.00 57.81 95 LEU A C 1
ATOM 700 O O . LEU A 1 95 ? 8.907 -3.074 -18.977 1.00 57.81 95 LEU A O 1
ATOM 704 N N . PRO A 1 96 ? 8.416 -2.696 -21.161 1.00 56.47 96 PRO A N 1
ATOM 705 C CA . PRO A 1 96 ? 9.615 -3.365 -21.646 1.00 56.47 96 PRO A CA 1
ATOM 706 C C . PRO A 1 96 ? 10.802 -2.681 -20.974 1.00 56.47 96 PRO A C 1
ATOM 708 O O . PRO A 1 96 ? 10.821 -1.449 -20.912 1.00 56.47 96 PRO A O 1
ATOM 711 N N . LEU A 1 97 ? 11.679 -3.495 -20.370 1.00 56.78 97 LEU A N 1
ATOM 712 C CA . LEU A 1 97 ? 12.855 -3.072 -19.607 1.00 56.78 97 LEU A CA 1
ATOM 713 C C . LEU A 1 97 ? 13.378 -1.762 -20.179 1.00 56.78 97 LEU A C 1
ATOM 715 O O . LEU A 1 97 ? 13.808 -1.721 -21.329 1.00 56.78 97 LEU A O 1
ATOM 719 N N . VAL A 1 98 ? 13.247 -0.694 -19.393 1.00 53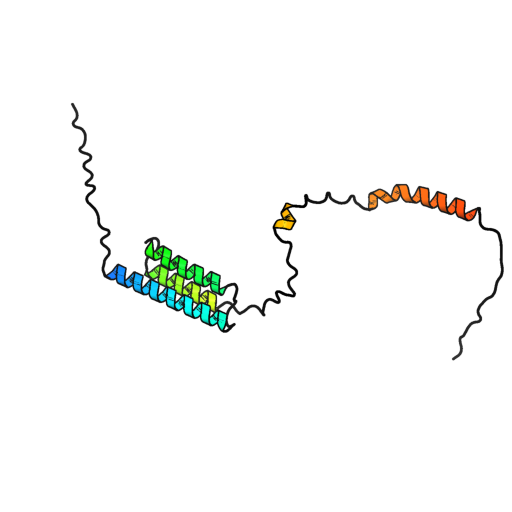.34 98 VAL A N 1
ATOM 720 C CA . VAL A 1 98 ? 13.748 0.618 -19.772 1.00 53.34 98 VAL A CA 1
ATOM 721 C C . VAL A 1 98 ? 15.232 0.428 -20.056 1.00 53.34 98 VAL A C 1
ATOM 723 O O . VAL A 1 98 ? 15.998 0.129 -19.139 1.00 53.34 98 VAL A O 1
ATOM 726 N N . ASP A 1 99 ? 15.618 0.521 -21.326 1.00 53.97 99 ASP A N 1
ATOM 727 C CA . ASP A 1 99 ? 17.016 0.549 -21.723 1.00 53.97 99 ASP A CA 1
ATOM 728 C C . ASP A 1 99 ? 17.583 1.890 -21.260 1.00 53.97 99 ASP A C 1
ATOM 730 O O . ASP A 1 99 ? 17.620 2.875 -21.995 1.00 53.97 99 ASP A O 1
ATOM 734 N N . TRP A 1 100 ? 17.973 1.948 -19.987 1.00 56.78 100 TRP A N 1
ATOM 735 C CA . TRP A 1 100 ? 18.619 3.115 -19.397 1.00 56.78 100 TRP A CA 1
ATOM 736 C C . TRP A 1 100 ? 19.938 3.463 -20.109 1.00 56.78 100 TRP A C 1
ATOM 738 O O . TRP A 1 100 ? 20.436 4.566 -19.917 1.00 56.78 100 TRP A O 1
ATOM 748 N N . GLY A 1 101 ? 20.495 2.554 -20.925 1.00 55.28 101 GLY A N 1
ATOM 749 C CA . GLY A 1 101 ? 21.630 2.824 -21.810 1.00 55.28 101 GLY A CA 1
ATOM 750 C C . GLY A 1 101 ? 21.239 3.483 -23.139 1.00 55.28 101 GLY A C 1
ATOM 751 O O . GLY A 1 101 ? 22.066 4.167 -23.737 1.00 55.28 101 GLY A O 1
ATOM 752 N N . GLY A 1 102 ? 19.989 3.318 -23.581 1.00 52.38 102 GLY A N 1
ATOM 753 C CA . GLY A 1 102 ? 19.433 3.887 -24.814 1.00 52.38 102 GLY A CA 1
ATOM 754 C C . GLY A 1 102 ? 18.630 5.179 -24.620 1.00 52.38 102 GLY A C 1
ATOM 755 O O . GLY A 1 102 ? 18.403 5.914 -25.583 1.00 52.38 102 GLY A O 1
ATOM 756 N N . ILE A 1 103 ? 18.216 5.503 -23.390 1.00 53.28 103 ILE A N 1
ATOM 757 C CA . ILE A 1 103 ? 17.617 6.805 -23.073 1.00 53.28 103 ILE A CA 1
ATOM 758 C C . ILE A 1 103 ? 18.740 7.838 -22.977 1.00 53.28 103 ILE A C 1
ATOM 760 O O . ILE A 1 103 ? 19.413 7.942 -21.952 1.00 53.28 103 ILE A O 1
ATOM 764 N N . GLN A 1 104 ? 18.926 8.637 -24.032 1.00 49.81 104 GLN A N 1
ATOM 765 C CA . GLN A 1 104 ? 19.690 9.879 -23.918 1.00 49.81 104 GLN A CA 1
ATOM 766 C C . GLN A 1 104 ? 19.087 10.702 -22.779 1.00 49.81 104 GLN A C 1
ATOM 768 O O . GLN A 1 104 ? 17.902 11.039 -22.815 1.00 49.81 104 GLN A O 1
ATOM 773 N N . ALA A 1 105 ? 19.892 10.983 -21.753 1.00 51.62 105 ALA A N 1
ATOM 774 C CA . ALA A 1 105 ? 19.500 11.835 -20.645 1.00 51.62 105 ALA A CA 1
ATOM 775 C C . ALA A 1 105 ? 19.016 13.172 -21.218 1.00 51.62 105 ALA A C 1
ATOM 777 O O . ALA A 1 105 ? 19.808 13.962 -21.731 1.00 51.62 105 ALA A O 1
ATOM 778 N N . VAL A 1 106 ? 17.704 13.401 -21.183 1.00 54.66 106 VAL A N 1
ATOM 779 C CA . VAL A 1 106 ? 17.131 14.703 -21.511 1.00 54.66 106 VAL A CA 1
ATOM 780 C C . VAL A 1 106 ? 17.628 15.642 -20.423 1.00 54.66 106 VAL A C 1
ATOM 782 O O . VAL A 1 106 ? 17.152 15.559 -19.298 1.00 54.66 106 VAL A O 1
ATOM 785 N N . VAL A 1 107 ? 18.662 16.409 -20.779 1.00 51.47 107 VAL A N 1
ATOM 786 C CA . VAL A 1 107 ? 19.235 17.602 -20.140 1.00 51.47 107 VAL A CA 1
ATOM 787 C C . VAL A 1 107 ? 18.999 17.670 -18.630 1.00 51.47 107 VAL A C 1
ATOM 789 O O . VAL A 1 107 ? 17.888 17.924 -18.163 1.00 51.47 107 VAL A O 1
ATOM 792 N N . SER A 1 108 ? 20.068 17.471 -17.857 1.00 50.09 108 SER A N 1
ATOM 793 C CA . SER A 1 108 ? 20.010 17.625 -16.406 1.00 50.09 108 SER A CA 1
ATOM 794 C C . SER A 1 108 ? 19.479 19.021 -16.051 1.00 50.09 108 SER A C 1
ATOM 796 O O . SER A 1 108 ? 19.790 20.008 -16.715 1.00 50.09 108 SER A O 1
ATOM 798 N N . TRP A 1 109 ? 18.642 19.121 -15.016 1.00 47.81 109 TRP A N 1
ATOM 799 C CA . TRP A 1 109 ? 18.037 20.396 -14.602 1.00 47.81 109 TRP A CA 1
ATOM 800 C C . TRP A 1 109 ? 19.101 21.468 -14.282 1.00 47.81 109 TRP A C 1
ATOM 802 O O . TRP A 1 109 ? 18.846 22.659 -14.442 1.00 47.81 109 TRP A O 1
ATOM 812 N N . ASP A 1 110 ? 20.312 21.040 -13.909 1.00 50.94 110 ASP A N 1
ATOM 813 C CA . ASP A 1 110 ? 21.473 21.905 -13.681 1.00 50.94 110 ASP A CA 1
ATOM 814 C C . ASP A 1 110 ? 22.017 22.558 -14.967 1.00 50.94 110 ASP A C 1
ATOM 816 O O . ASP A 1 110 ? 22.495 23.695 -14.914 1.00 50.94 110 ASP A O 1
ATOM 820 N N . ASP A 1 111 ? 21.890 21.909 -16.130 1.00 52.34 111 ASP A N 1
ATOM 821 C CA . ASP A 1 111 ? 22.299 22.485 -17.421 1.00 52.34 111 ASP A CA 1
ATOM 822 C C . ASP A 1 111 ? 21.316 23.572 -17.893 1.00 52.34 111 ASP A C 1
ATOM 824 O O . ASP A 1 111 ? 21.721 24.565 -18.498 1.00 52.34 111 ASP A O 1
ATOM 828 N N . ALA A 1 112 ? 20.027 23.441 -17.555 1.00 50.19 112 ALA A N 1
ATOM 829 C CA . ALA A 1 112 ? 18.989 24.408 -17.927 1.00 50.19 112 ALA A CA 1
ATOM 830 C C . ALA A 1 112 ? 19.096 25.750 -17.177 1.00 50.19 112 ALA A C 1
ATOM 832 O O . ALA A 1 112 ? 18.555 26.757 -17.633 1.00 50.19 112 ALA A O 1
ATOM 833 N N . VAL A 1 113 ? 19.770 25.775 -16.022 1.00 53.94 113 VAL A N 1
ATOM 834 C CA . VAL A 1 113 ? 19.869 26.965 -15.158 1.00 53.94 113 VAL A CA 1
ATOM 835 C C . VAL A 1 113 ? 21.161 27.758 -15.404 1.00 53.94 113 VAL A C 1
ATOM 837 O O . VAL A 1 113 ? 21.219 28.944 -15.077 1.00 53.94 113 VAL A O 1
ATOM 840 N N . ARG A 1 114 ? 22.201 27.147 -15.991 1.00 53.88 114 ARG A N 1
ATOM 841 C CA . ARG A 1 114 ? 23.516 27.795 -16.161 1.00 53.88 114 ARG A CA 1
ATOM 842 C C . ARG A 1 114 ? 23.735 28.514 -17.486 1.00 53.88 114 ARG A C 1
ATOM 844 O O . ARG A 1 114 ? 24.556 29.431 -17.508 1.00 53.88 114 ARG A O 1
ATOM 851 N N . GLU A 1 115 ? 23.025 28.166 -18.555 1.00 56.06 115 GLU A N 1
ATOM 852 C CA . GLU A 1 115 ? 23.130 28.904 -19.817 1.00 56.06 115 GLU A CA 1
ATOM 853 C C . GLU A 1 115 ? 21.951 29.879 -19.968 1.00 56.06 115 GLU A C 1
ATOM 855 O O . GLU A 1 115 ? 20.804 29.438 -20.061 1.00 56.06 115 GLU A O 1
ATOM 860 N N . PRO A 1 116 ? 22.177 31.211 -20.009 1.00 55.50 116 PRO A N 1
ATOM 861 C CA . PRO A 1 116 ? 21.135 32.116 -20.476 1.00 55.50 116 PRO A CA 1
ATOM 862 C C . PRO A 1 116 ? 20.741 31.696 -21.901 1.00 55.50 116 PRO A C 1
ATOM 864 O O . PRO A 1 116 ? 21.625 31.311 -22.675 1.00 55.50 116 PRO A O 1
ATOM 867 N N . PRO A 1 117 ? 19.445 31.748 -22.268 1.00 61.25 117 PRO A N 1
ATOM 868 C CA . PRO A 1 117 ? 19.002 31.356 -23.599 1.00 61.25 117 PRO A CA 1
ATOM 869 C C . PRO A 1 117 ? 19.847 32.098 -24.633 1.00 61.25 117 PRO A C 1
ATOM 871 O O . PRO A 1 117 ? 19.922 33.331 -24.600 1.00 61.25 117 PRO A O 1
ATOM 874 N N . ARG A 1 118 ? 20.528 31.348 -25.513 1.00 62.56 118 ARG A N 1
ATOM 875 C CA . ARG A 1 118 ? 21.308 31.956 -26.593 1.00 62.56 118 ARG A CA 1
ATOM 876 C C . ARG A 1 118 ? 20.373 32.900 -27.351 1.00 62.56 118 ARG A C 1
ATOM 878 O O . ARG A 1 118 ? 19.247 32.492 -27.658 1.00 62.56 118 ARG A O 1
ATOM 885 N N . PRO A 1 119 ? 20.786 34.154 -27.609 1.00 68.44 119 PRO A N 1
ATOM 886 C CA . PRO A 1 119 ? 19.973 35.053 -28.408 1.00 68.44 119 PRO A CA 1
ATOM 887 C C . PRO A 1 119 ? 19.648 34.356 -29.736 1.00 68.44 119 PRO A C 1
ATOM 889 O O . PRO A 1 119 ? 20.513 33.644 -30.257 1.00 68.44 119 PRO A O 1
ATOM 892 N N . PRO A 1 120 ? 18.417 34.500 -30.257 1.00 71.75 120 PRO A N 1
ATOM 893 C CA . PRO A 1 120 ? 18.045 33.881 -31.520 1.00 71.75 120 PRO A CA 1
ATOM 894 C C . PRO A 1 120 ? 19.074 34.282 -32.575 1.00 71.75 120 PRO A C 1
ATOM 896 O O . PRO A 1 120 ? 19.355 35.473 -32.741 1.00 71.75 120 PRO A O 1
ATOM 899 N N . GLU A 1 121 ? 19.673 33.292 -33.240 1.00 67.75 121 GLU A N 1
ATOM 900 C CA . GLU A 1 121 ? 20.606 33.566 -34.325 1.00 67.75 121 GLU A CA 1
ATOM 901 C C . GLU A 1 121 ? 19.896 34.444 -35.364 1.00 67.75 121 GLU A C 1
ATOM 903 O O . GLU A 1 121 ? 18.735 34.178 -35.708 1.00 67.75 121 GLU A O 1
ATOM 908 N N . PRO A 1 122 ? 20.542 35.522 -35.837 1.00 61.09 122 PRO A N 1
ATOM 909 C CA . PRO A 1 122 ? 19.939 36.365 -36.846 1.00 61.09 122 PRO A CA 1
ATOM 910 C C . PRO A 1 122 ? 19.655 35.521 -38.096 1.00 61.09 122 PRO A C 1
ATOM 912 O O . PRO A 1 122 ? 20.438 34.632 -38.443 1.00 61.09 122 PRO A O 1
ATOM 915 N N . PRO A 1 123 ? 18.539 35.781 -38.790 1.00 62.75 123 PRO A N 1
ATOM 916 C CA . PRO A 1 123 ? 18.201 35.031 -39.981 1.00 62.75 123 PRO A CA 1
ATOM 917 C C . PRO A 1 123 ? 19.335 35.083 -41.013 1.00 62.75 123 PRO A C 1
ATOM 919 O O . PRO A 1 123 ? 19.804 36.160 -41.381 1.00 62.75 123 PRO A O 1
ATOM 922 N N . GLN A 1 124 ? 19.721 33.920 -41.541 1.00 58.38 124 GLN A N 1
ATOM 923 C CA . GLN A 1 124 ? 20.819 33.761 -42.509 1.00 58.38 124 GLN A CA 1
ATOM 924 C C . GLN A 1 124 ? 20.631 34.571 -43.810 1.00 58.38 124 GLN A C 1
ATOM 926 O O . GLN A 1 124 ? 21.577 34.763 -44.570 1.00 58.38 124 GLN A O 1
ATOM 931 N N . TRP A 1 125 ? 19.429 35.095 -44.064 1.00 56.50 125 TRP A N 1
ATOM 932 C CA . TRP A 1 125 ? 19.129 35.928 -45.227 1.00 56.50 125 TRP A CA 1
ATOM 933 C C . TRP A 1 125 ? 19.585 37.391 -45.099 1.00 56.50 125 TRP A C 1
ATOM 935 O O . TRP A 1 125 ? 19.599 38.100 -46.104 1.00 56.50 125 TRP A O 1
ATOM 945 N N . LEU A 1 126 ? 20.009 37.855 -43.915 1.00 51.16 126 LEU A N 1
ATOM 946 C CA . LEU A 1 126 ? 20.542 39.217 -43.748 1.00 51.16 126 LEU A CA 1
ATOM 947 C C . LEU A 1 126 ? 21.974 39.408 -44.286 1.00 51.16 126 LEU A C 1
ATOM 949 O O . LEU A 1 126 ? 22.408 40.547 -44.414 1.00 51.16 126 LEU A O 1
ATOM 953 N N . HIS A 1 127 ? 22.687 38.339 -44.660 1.00 53.25 127 HIS A N 1
ATOM 954 C CA . HIS A 1 127 ? 24.073 38.415 -45.158 1.00 53.25 127 HIS A CA 1
ATOM 955 C C . HIS A 1 127 ? 24.226 38.294 -46.682 1.00 53.25 127 HIS A C 1
ATOM 957 O O . HIS A 1 127 ? 25.348 38.275 -47.185 1.00 53.25 127 HIS A O 1
ATOM 963 N N . TYR A 1 128 ? 23.127 38.223 -47.438 1.00 49.53 128 TYR A N 1
ATOM 964 C CA . TYR A 1 128 ? 23.207 38.031 -48.891 1.00 49.53 128 TYR A CA 1
ATOM 965 C C . TYR A 1 128 ? 23.515 39.304 -49.681 1.00 49.53 128 TYR A C 1
ATOM 967 O O . TYR A 1 128 ? 23.964 39.204 -50.813 1.00 49.53 128 TYR A O 1
ATOM 975 N N . LYS A 1 129 ? 23.319 40.500 -49.114 1.00 50.50 129 LYS A N 1
ATOM 976 C CA . LYS A 1 129 ? 23.525 41.741 -49.882 1.00 50.50 129 LYS A CA 1
ATOM 977 C C . LYS A 1 129 ? 24.976 42.217 -49.942 1.00 50.50 129 LYS A C 1
ATOM 979 O O . LYS A 1 129 ? 25.325 42.892 -50.903 1.00 50.50 129 LYS A O 1
ATOM 984 N N . ASP A 1 130 ? 25.814 41.814 -48.989 1.00 50.84 130 ASP A N 1
ATOM 985 C CA . ASP A 1 130 ? 27.219 42.244 -48.953 1.00 50.84 130 ASP A CA 1
ATOM 986 C C . ASP A 1 130 ? 28.170 41.225 -49.606 1.00 50.84 130 ASP A C 1
ATOM 988 O O . ASP A 1 130 ? 29.259 41.587 -50.036 1.00 50.84 130 ASP A O 1
ATOM 992 N N . ARG A 1 131 ? 27.758 39.954 -49.755 1.00 46.19 131 ARG A N 1
ATOM 993 C CA . ARG A 1 131 ? 28.596 38.917 -50.390 1.00 46.19 131 ARG A CA 1
ATOM 994 C C . ARG A 1 131 ? 28.673 39.022 -51.912 1.00 46.19 131 ARG A C 1
ATOM 996 O O . ARG A 1 131 ? 29.707 38.667 -52.472 1.00 46.19 131 ARG A O 1
ATOM 1003 N N . ASP A 1 132 ? 27.636 39.530 -52.573 1.00 51.56 132 ASP A N 1
ATOM 1004 C CA . ASP A 1 132 ? 27.614 39.615 -54.041 1.00 51.56 132 ASP A CA 1
ATOM 1005 C C . ASP A 1 132 ? 28.582 40.682 -54.578 1.00 51.56 132 ASP A C 1
ATOM 1007 O O . ASP A 1 132 ? 29.131 40.534 -55.669 1.00 51.56 132 ASP A O 1
ATOM 1011 N N . HIS A 1 133 ? 28.853 41.735 -53.799 1.00 51.50 133 HIS A N 1
ATOM 1012 C CA . HIS A 1 133 ? 29.728 42.825 -54.230 1.00 51.50 133 HIS A CA 1
ATOM 1013 C C . HIS A 1 133 ? 31.219 42.467 -54.138 1.00 51.50 133 HIS A C 1
ATOM 1015 O O . HIS A 1 133 ? 32.002 42.864 -55.007 1.00 51.50 133 HIS A O 1
ATOM 1021 N N . ASP A 1 134 ? 31.599 41.688 -53.122 1.00 52.28 134 ASP A N 1
ATOM 1022 C CA . ASP A 1 134 ? 32.975 41.220 -52.935 1.00 52.28 134 ASP A CA 1
ATOM 1023 C C . ASP A 1 134 ? 33.304 40.034 -53.853 1.00 52.28 134 ASP A C 1
ATOM 1025 O O . ASP A 1 134 ? 34.419 39.950 -54.369 1.00 52.28 134 ASP A O 1
ATOM 1029 N N . PHE A 1 135 ? 32.329 39.161 -54.140 1.00 52.59 135 PHE A N 1
ATOM 1030 C CA . PHE A 1 135 ? 32.521 38.048 -55.076 1.00 52.59 135 PHE A CA 1
ATOM 1031 C C . PHE A 1 135 ? 32.708 38.541 -56.519 1.00 52.59 135 PHE A C 1
ATOM 1033 O O . PHE A 1 135 ? 33.616 38.085 -57.212 1.00 52.59 135 PHE A O 1
ATOM 1040 N N . GLN A 1 136 ? 31.933 39.547 -56.948 1.00 55.38 136 GLN A N 1
ATOM 1041 C CA . GLN A 1 136 ? 32.106 40.162 -58.272 1.00 55.38 136 GLN A CA 1
ATOM 1042 C C . GLN A 1 136 ? 33.439 40.909 -58.412 1.00 55.38 136 GLN A C 1
ATOM 1044 O O . GLN A 1 136 ? 34.029 40.912 -59.492 1.00 55.38 136 GLN A O 1
ATOM 1049 N N . ARG A 1 137 ? 33.948 41.521 -57.333 1.00 56.97 137 ARG A N 1
ATOM 1050 C CA . ARG A 1 137 ? 35.262 42.182 -57.354 1.00 56.97 137 ARG A CA 1
ATOM 1051 C C . ARG A 1 137 ? 36.407 41.163 -57.431 1.00 56.97 137 ARG A C 1
ATOM 1053 O O . ARG A 1 137 ? 37.346 41.385 -58.189 1.00 56.97 137 ARG A O 1
ATOM 1060 N N . ALA A 1 138 ? 36.299 40.044 -56.714 1.00 57.12 138 ALA A N 1
ATOM 1061 C CA . ALA A 1 138 ? 37.316 38.993 -56.701 1.00 57.12 138 ALA A CA 1
ATOM 1062 C C . ALA A 1 138 ? 37.378 38.182 -58.011 1.00 57.12 138 ALA A C 1
ATOM 1064 O O . ALA A 1 138 ? 38.471 37.830 -58.451 1.00 57.12 138 ALA A O 1
ATOM 1065 N N . GLU A 1 139 ? 36.24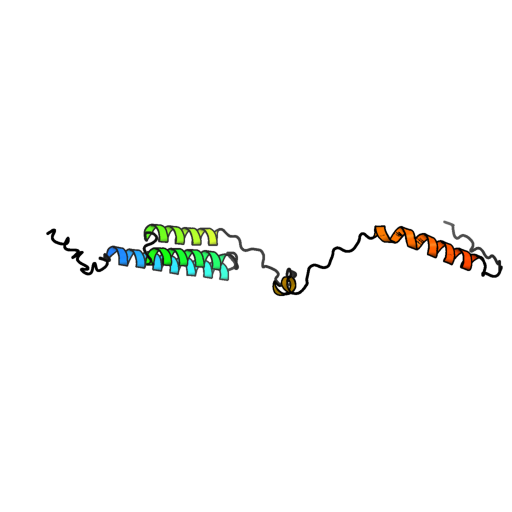6 37.906 -58.672 1.00 58.22 139 GLU A N 1
ATOM 1066 C CA . GLU A 1 139 ? 36.261 37.246 -59.990 1.00 58.22 139 GLU A CA 1
ATOM 1067 C C . GLU A 1 139 ? 36.810 38.152 -61.099 1.00 58.22 139 GLU A C 1
ATOM 1069 O O . GLU A 1 139 ? 37.522 37.673 -61.981 1.00 58.22 139 GLU A O 1
ATOM 1074 N N . HIS A 1 140 ? 36.542 39.459 -61.042 1.00 54.09 140 HIS A N 1
ATOM 1075 C CA . HIS A 1 140 ? 37.041 40.399 -62.046 1.00 54.09 140 HIS A CA 1
ATOM 1076 C C . HIS A 1 140 ? 38.567 40.593 -61.977 1.00 54.09 140 HIS A C 1
ATOM 1078 O O . HIS A 1 140 ? 39.204 40.756 -63.015 1.00 54.09 140 HIS A O 1
ATOM 1084 N N . GLU A 1 141 ? 39.177 40.552 -60.786 1.00 56.78 141 GLU A N 1
ATOM 1085 C CA . GLU A 1 141 ? 40.646 40.539 -60.654 1.00 56.78 141 GLU A CA 1
ATOM 1086 C C . GLU A 1 141 ? 41.254 39.226 -61.162 1.00 56.78 141 GLU A C 1
ATOM 1088 O O . GLU A 1 141 ? 42.303 39.241 -61.799 1.00 56.78 141 GLU A O 1
ATOM 1093 N N . ARG A 1 142 ? 40.569 38.094 -60.963 1.00 54.12 142 ARG A N 1
ATOM 1094 C CA . ARG A 1 142 ? 41.064 36.779 -61.391 1.00 54.12 142 ARG A CA 1
ATOM 1095 C C . ARG A 1 142 ? 41.048 36.590 -62.909 1.00 54.12 142 ARG A C 1
ATOM 1097 O O . ARG A 1 142 ? 41.934 35.936 -63.445 1.00 54.12 142 ARG A O 1
ATOM 1104 N N . LEU A 1 143 ? 40.077 37.187 -63.603 1.00 53.06 143 LEU A N 1
ATOM 1105 C CA . LEU A 1 143 ? 39.963 37.097 -65.063 1.00 53.06 143 LEU A CA 1
ATOM 1106 C C . LEU A 1 143 ? 41.002 37.943 -65.825 1.00 53.06 143 LEU A C 1
ATOM 1108 O O . LEU A 1 143 ? 41.176 37.745 -67.025 1.00 53.06 143 LEU A O 1
ATOM 1112 N N . MET A 1 144 ? 41.663 38.895 -65.160 1.00 54.78 144 MET A N 1
ATOM 1113 C CA . MET A 1 144 ? 42.640 39.798 -65.787 1.00 54.78 144 MET A CA 1
ATOM 1114 C C . MET A 1 144 ? 44.092 39.299 -65.690 1.00 54.78 144 MET A C 1
ATOM 1116 O O . MET A 1 144 ? 44.953 39.861 -66.365 1.00 54.78 144 MET A O 1
ATOM 1120 N N . ASP A 1 145 ? 44.357 38.256 -64.893 1.00 57.56 145 ASP A N 1
ATOM 1121 C CA . ASP A 1 145 ? 45.715 37.817 -64.527 1.00 57.56 145 ASP A CA 1
ATOM 1122 C C . ASP A 1 145 ? 46.112 36.419 -65.045 1.00 57.56 145 ASP A C 1
ATOM 1124 O O . ASP A 1 145 ? 47.219 35.954 -64.763 1.00 57.56 145 ASP A O 1
ATOM 1128 N N . GLU A 1 146 ? 45.274 35.733 -65.831 1.00 50.91 146 GLU A N 1
ATOM 1129 C CA . GLU A 1 146 ? 45.653 34.422 -66.376 1.00 50.91 146 GLU A CA 1
ATOM 1130 C C . GLU A 1 146 ? 46.362 34.523 -67.744 1.00 50.91 146 GLU A C 1
ATOM 1132 O O . GLU A 1 146 ? 45.811 35.068 -68.707 1.00 50.91 146 GLU A O 1
ATOM 1137 N N . PRO A 1 147 ? 47.598 33.992 -67.867 1.00 51.97 147 PRO A N 1
ATOM 1138 C CA . PRO A 1 147 ? 48.323 33.959 -69.124 1.00 51.97 147 PRO A CA 1
ATOM 1139 C C . PRO A 1 147 ? 47.744 32.889 -70.055 1.00 51.97 147 PRO A C 1
ATOM 1141 O O . PRO A 1 147 ? 47.636 31.714 -69.714 1.00 51.97 147 PRO A O 1
ATOM 1144 N N . ASN A 1 148 ? 47.432 33.332 -71.269 1.00 52.84 148 ASN A N 1
ATOM 1145 C CA . ASN A 1 148 ? 47.054 32.538 -72.433 1.00 52.84 148 ASN A CA 1
ATOM 1146 C C . ASN A 1 148 ? 47.990 31.325 -72.623 1.00 52.84 148 ASN A C 1
ATOM 1148 O O . ASN A 1 148 ? 49.140 31.521 -73.007 1.00 52.84 148 ASN A O 1
ATOM 1152 N N . TYR A 1 149 ? 47.502 30.096 -72.431 1.00 44.75 149 TYR A N 1
ATOM 1153 C CA . TYR A 1 149 ? 48.074 28.903 -73.063 1.00 44.75 149 TYR A CA 1
ATOM 1154 C C . TYR A 1 149 ? 46.979 27.883 -73.385 1.00 44.75 149 TYR A C 1
ATOM 1156 O O . TYR A 1 149 ? 46.281 27.371 -72.515 1.00 44.75 149 TYR A O 1
ATOM 1164 N N . VAL A 1 150 ? 46.851 27.628 -74.682 1.00 50.25 150 VAL A N 1
ATOM 1165 C CA . VAL A 1 150 ? 46.060 26.570 -75.304 1.00 50.25 150 VAL A CA 1
ATOM 1166 C C . VAL A 1 150 ? 46.984 25.370 -75.472 1.00 50.25 150 VAL A C 1
ATOM 1168 O O . VAL A 1 150 ? 48.059 25.551 -76.035 1.00 50.25 150 VAL A O 1
ATOM 1171 N N . GLU A 1 151 ? 46.557 24.168 -75.087 1.00 42.38 151 GLU A N 1
ATOM 1172 C CA . GLU A 1 151 ? 46.783 22.990 -75.931 1.00 42.38 151 GLU A CA 1
ATOM 1173 C C . GLU A 1 151 ? 45.800 21.859 -75.606 1.00 42.38 151 GLU A C 1
ATOM 1175 O O . GLU A 1 151 ? 45.522 21.532 -74.454 1.00 42.38 151 GLU A O 1
ATOM 1180 N N . PHE A 1 152 ? 45.218 21.362 -76.692 1.00 46.72 152 PHE A N 1
ATOM 1181 C CA . PHE A 1 152 ? 44.260 20.275 -76.837 1.00 46.72 152 PHE A CA 1
ATOM 1182 C C . PHE A 1 152 ? 44.936 18.922 -76.574 1.00 46.72 152 PHE A C 1
ATOM 1184 O O . PHE A 1 152 ? 46.067 18.741 -77.005 1.00 46.72 152 PHE A O 1
ATOM 1191 N N . ASP A 1 153 ? 44.207 17.967 -75.991 1.00 45.31 153 ASP A N 1
ATOM 1192 C CA . ASP A 1 153 ? 44.185 16.582 -76.486 1.00 45.31 153 ASP A CA 1
ATOM 1193 C C . ASP A 1 153 ? 42.951 15.844 -75.929 1.00 45.31 153 ASP A C 1
ATOM 1195 O O . ASP A 1 153 ? 42.755 15.703 -74.719 1.00 45.31 153 ASP A O 1
ATOM 1199 N N . GLU A 1 154 ? 42.072 15.435 -76.845 1.00 50.66 154 GLU A N 1
ATOM 1200 C CA . GLU A 1 154 ? 40.845 14.670 -76.603 1.00 50.66 154 GLU A CA 1
ATOM 1201 C C . GLU A 1 154 ? 41.169 13.227 -76.174 1.00 50.66 154 GLU A C 1
ATOM 1203 O O . GLU A 1 154 ? 42.015 12.588 -76.799 1.00 50.66 154 GLU A O 1
ATOM 1208 N N . PRO A 1 155 ? 40.465 12.632 -75.192 1.00 48.38 155 PRO A N 1
ATOM 1209 C CA . PRO A 1 155 ? 40.460 11.185 -75.048 1.00 48.38 155 PRO A CA 1
ATOM 1210 C C . PRO A 1 155 ? 39.361 10.562 -75.924 1.00 48.38 155 PRO A C 1
ATOM 1212 O O . PRO A 1 155 ? 38.167 10.795 -75.721 1.00 48.38 155 PRO A O 1
ATOM 1215 N N . GLU A 1 156 ? 39.810 9.758 -76.891 1.00 46.94 156 GLU A N 1
ATOM 1216 C CA . GLU A 1 156 ? 39.020 8.907 -77.786 1.00 46.94 156 GLU A CA 1
ATOM 1217 C C . GLU A 1 156 ? 37.962 8.072 -77.043 1.00 46.94 156 GLU A C 1
ATOM 1219 O O . GLU A 1 156 ? 38.196 7.513 -75.968 1.00 46.94 156 GLU A O 1
ATOM 1224 N N . GLY A 1 157 ? 36.782 7.976 -77.660 1.00 45.66 157 GLY A N 1
ATOM 1225 C CA . GLY A 1 157 ? 35.638 7.233 -77.151 1.00 45.66 157 GLY A CA 1
ATOM 1226 C C . GLY A 1 157 ? 35.874 5.723 -77.074 1.00 45.66 157 GLY A C 1
ATOM 1227 O O . GLY A 1 157 ? 36.393 5.102 -77.999 1.00 45.66 157 GLY A O 1
ATOM 1228 N N . ALA A 1 158 ? 35.408 5.123 -75.981 1.00 45.84 158 ALA A N 1
ATOM 1229 C CA . ALA A 1 158 ? 35.238 3.684 -75.855 1.00 45.84 158 ALA A CA 1
ATOM 1230 C C . ALA A 1 158 ? 33.740 3.358 -75.885 1.00 45.84 158 ALA A C 1
ATOM 1232 O O . ALA A 1 158 ? 33.081 3.411 -74.853 1.00 45.84 158 ALA A O 1
ATOM 1233 N N . ASP A 1 159 ? 33.231 3.019 -77.071 1.00 46.62 159 ASP A N 1
ATOM 1234 C CA . ASP A 1 159 ? 31.948 2.336 -77.262 1.00 46.62 159 ASP A CA 1
ATOM 1235 C C . ASP A 1 159 ? 32.087 1.304 -78.395 1.00 46.62 159 ASP A C 1
ATOM 1237 O O . ASP A 1 159 ? 32.229 1.662 -79.563 1.00 46.62 159 ASP A O 1
ATOM 1241 N N . ALA A 1 160 ? 32.063 0.023 -78.020 1.00 40.41 160 ALA A N 1
ATOM 1242 C CA . ALA A 1 160 ? 31.601 -1.143 -78.791 1.00 40.41 160 ALA A CA 1
ATOM 1243 C C . ALA A 1 160 ? 31.758 -2.364 -77.855 1.00 40.41 160 ALA A C 1
ATOM 1245 O O . ALA A 1 160 ? 32.870 -2.649 -77.412 1.00 40.41 160 ALA A O 1
ATOM 1246 N N . ALA A 1 161 ? 30.703 -2.969 -77.297 1.00 41.56 161 ALA A N 1
ATOM 1247 C CA . ALA A 1 161 ? 29.636 -3.748 -77.947 1.00 41.56 161 ALA A CA 1
ATOM 1248 C C . ALA A 1 161 ? 30.172 -4.964 -78.716 1.00 41.56 161 ALA A C 1
ATOM 1250 O O . ALA A 1 161 ? 30.858 -4.762 -79.740 1.00 41.56 161 ALA A O 1
#

Secondary structure (DSSP, 8-state):
--PPP--------------HHHHHHHHHHHHHHHHHHHHHHHHHHTTSS-TTHHHHHHHHHHHHHHHHHTTSS-HHHHHHHHHHHHHHHHTSPPPS---TTTS-----HHHHHHSPPPPPPPPGGGGHHHHHHHHHHHHHHHTTS--------PPPP----